Protein AF-A0A1V0AAA5-F1 (afdb_monomer_lite)

Foldseek 3Di:
DAQDDDDDDPPDDDDDDDDDPPPVPPDPRPPVFAFDPDDPQRVLQVVLVVLQVQCVVPVCQQVVLQVLVVVPPDDDPVLVVLQVVLVVDPVLVVCLNVDHCVQDVGPVSHDPSSSVNSCSRWFPDWAAHHNPDDPVPRIDTDTSDDDD

Organism: NCBI:txid1909395

pLDDT: mean 78.59, std 23.09, range [26.72, 97.69]

Radius of gyration: 16.74 Å; chains: 1; bounding box: 48×34×36 Å

Sequence (148 aa):
MWAISCFISTEQADEGPEDDLAECEGCPSCTGEEHADIAADVLHEYVLARVLDRIEAEPDLMQRSILAMREEGELDPDIVAELGPLESDPSIVSQVNKLSRATVTTMDDIEPKAFRLVILYLIHRIYVGGPSLPPDQQIRILWRIPEL

Secondary structure (DSSP, 8-state):
-------------S---S------TT-TT----PPP---HHHHHHHHHHHHHHHHHH-TTHHHHHHHHHHH-TT--HHHHHHHHHHHT-HHHHHHHHT-STTT-SSGGGS-HHHHHHHHHHHEEEEEE--TTS-HHHHEEEEESS---

Structure (mmCIF, N/CA/C/O backbone):
data_AF-A0A1V0AAA5-F1
#
_entry.id   AF-A0A1V0AAA5-F1
#
loop_
_atom_site.group_PDB
_atom_site.id
_atom_site.type_symbol
_atom_site.label_atom_id
_atom_site.label_alt_id
_atom_site.label_comp_id
_atom_site.label_asym_id
_atom_site.label_entity_id
_atom_site.label_seq_id
_atom_site.pdbx_PDB_ins_code
_atom_site.Cartn_x
_atom_site.Cartn_y
_atom_site.Cartn_z
_atom_site.occupancy
_atom_site.B_iso_or_equiv
_atom_site.auth_seq_id
_atom_site.auth_comp_id
_atom_site.auth_asym_id
_atom_site.auth_atom_id
_atom_site.pdbx_PDB_model_num
ATOM 1 N N . MET A 1 1 ? 14.515 -20.279 -8.980 1.00 26.72 1 MET A N 1
ATOM 2 C CA . MET A 1 1 ? 15.008 -20.212 -7.590 1.00 26.72 1 MET A CA 1
ATOM 3 C C . MET A 1 1 ? 15.001 -18.731 -7.281 1.00 26.72 1 MET A C 1
ATOM 5 O O . MET A 1 1 ? 15.685 -18.018 -7.984 1.00 26.72 1 MET A O 1
ATOM 9 N N . TRP A 1 2 ? 14.073 -18.257 -6.449 1.00 34.84 2 TRP A N 1
ATOM 10 C CA . TRP A 1 2 ? 13.763 -16.825 -6.357 1.00 34.84 2 TRP A CA 1
ATOM 11 C C . TRP A 1 2 ? 14.571 -16.196 -5.222 1.00 34.84 2 TRP A C 1
ATOM 13 O O . TRP A 1 2 ? 14.424 -16.623 -4.076 1.00 34.84 2 TRP A O 1
ATOM 23 N N . ALA A 1 3 ? 15.424 -15.227 -5.555 1.00 33.22 3 ALA A N 1
ATOM 24 C CA . ALA A 1 3 ? 16.170 -14.434 -4.590 1.00 33.22 3 ALA A CA 1
ATOM 25 C C . ALA A 1 3 ? 15.226 -13.510 -3.802 1.00 33.22 3 ALA A C 1
ATOM 27 O O . ALA A 1 3 ? 14.256 -12.954 -4.324 1.00 33.22 3 ALA A O 1
ATOM 28 N N . ILE A 1 4 ? 15.498 -13.408 -2.506 1.00 36.84 4 ILE A N 1
ATOM 29 C CA . ILE A 1 4 ? 14.757 -12.606 -1.542 1.00 36.84 4 ILE A CA 1
ATOM 30 C C . ILE A 1 4 ? 15.286 -11.174 -1.638 1.00 36.84 4 ILE A C 1
ATOM 32 O O . ILE A 1 4 ? 16.397 -10.911 -1.195 1.00 36.84 4 ILE A O 1
ATOM 36 N N . SER A 1 5 ? 14.498 -10.267 -2.214 1.00 36.81 5 SER A N 1
ATOM 37 C CA . SER A 1 5 ? 14.747 -8.827 -2.119 1.00 36.81 5 SER A CA 1
ATOM 38 C C . SER A 1 5 ? 13.817 -8.222 -1.069 1.00 36.81 5 SER A C 1
ATOM 40 O O . SER A 1 5 ? 12.636 -8.578 -0.970 1.00 36.81 5 SER A O 1
ATOM 42 N N . CYS A 1 6 ? 14.424 -7.412 -0.209 1.00 39.78 6 CYS A N 1
ATOM 43 C CA . CYS A 1 6 ? 13.861 -6.865 1.008 1.00 39.78 6 CYS A CA 1
ATOM 44 C C . CYS A 1 6 ? 12.905 -5.702 0.742 1.00 39.78 6 CYS A C 1
ATOM 46 O O . CYS A 1 6 ? 12.870 -5.099 -0.326 1.00 39.78 6 CYS A O 1
ATOM 48 N N . PHE A 1 7 ? 12.118 -5.449 1.781 1.00 39.94 7 PHE A N 1
ATOM 49 C CA . PHE A 1 7 ? 11.253 -4.305 2.009 1.00 39.94 7 PHE A CA 1
ATOM 50 C C . PHE A 1 7 ? 11.759 -3.021 1.342 1.00 39.94 7 PHE A C 1
ATOM 52 O O . PHE A 1 7 ? 12.927 -2.671 1.481 1.00 39.94 7 PHE A O 1
ATOM 59 N N . ILE A 1 8 ? 10.867 -2.323 0.635 1.00 38.28 8 ILE A N 1
ATOM 60 C CA . ILE A 1 8 ? 11.132 -1.030 -0.003 1.00 38.28 8 ILE A CA 1
ATOM 61 C C . ILE A 1 8 ? 11.682 -0.068 1.062 1.00 38.28 8 ILE A C 1
ATOM 63 O O . ILE A 1 8 ? 10.923 0.499 1.846 1.00 38.28 8 ILE A O 1
ATOM 67 N N . SER A 1 9 ? 13.000 0.111 1.109 1.00 31.31 9 SER A N 1
ATOM 68 C CA . SER A 1 9 ? 13.647 1.202 1.831 1.00 31.31 9 SER A CA 1
ATOM 69 C C . SER A 1 9 ? 13.989 2.266 0.800 1.00 31.31 9 SER A C 1
ATOM 71 O O . SER A 1 9 ? 14.974 2.163 0.074 1.00 31.31 9 SER A O 1
ATOM 73 N N . THR A 1 10 ? 13.114 3.258 0.662 1.00 35.31 10 THR A N 1
ATOM 74 C CA . THR A 1 10 ? 13.383 4.463 -0.124 1.00 35.31 10 THR A CA 1
ATOM 75 C C . THR A 1 10 ? 14.218 5.422 0.719 1.00 35.31 10 THR A C 1
ATOM 77 O O . THR A 1 10 ? 13.716 6.441 1.180 1.00 35.31 10 THR A O 1
ATOM 80 N N . GLU A 1 11 ? 15.484 5.089 0.936 1.00 31.73 11 GLU A N 1
ATOM 81 C CA . GLU A 1 11 ? 16.525 6.060 1.272 1.00 31.73 11 GLU A CA 1
ATOM 82 C C . GLU A 1 11 ? 17.773 5.686 0.476 1.00 31.73 11 GLU A C 1
ATOM 84 O O . GLU A 1 11 ? 18.586 4.895 0.939 1.00 31.73 11 GLU A O 1
ATOM 89 N N . GLN A 1 12 ? 17.864 6.201 -0.754 1.00 34.62 12 GLN A N 1
ATOM 90 C CA . GLN A 1 12 ? 19.084 6.715 -1.396 1.00 34.62 12 GLN A CA 1
ATOM 91 C C . GLN A 1 12 ? 18.860 6.841 -2.904 1.00 34.62 12 GLN A C 1
ATOM 93 O O . GLN A 1 12 ? 19.098 5.915 -3.671 1.00 34.62 12 GLN A O 1
ATOM 98 N N . ALA A 1 13 ? 18.412 8.018 -3.323 1.00 34.00 13 ALA A N 1
ATOM 99 C CA . ALA A 1 13 ? 18.672 8.524 -4.664 1.00 34.00 13 ALA A CA 1
ATOM 100 C C . ALA A 1 13 ? 18.541 10.051 -4.640 1.00 34.00 13 ALA A C 1
ATOM 102 O O . ALA A 1 13 ? 17.710 10.614 -5.341 1.00 34.00 13 ALA A O 1
ATOM 103 N N . ASP A 1 14 ? 19.321 10.715 -3.784 1.00 33.78 14 ASP A N 1
ATOM 104 C CA . ASP A 1 14 ? 19.644 12.121 -4.019 1.00 33.78 14 ASP A CA 1
ATOM 105 C C . ASP A 1 14 ? 21.066 12.425 -3.520 1.00 33.78 14 ASP A C 1
ATOM 107 O O . ASP A 1 14 ? 21.378 12.267 -2.342 1.00 33.78 14 ASP A O 1
ATOM 111 N N . GLU A 1 15 ? 21.908 12.791 -4.489 1.00 36.75 15 GLU A N 1
ATOM 112 C CA . GLU A 1 15 ? 23.211 13.470 -4.412 1.00 36.75 15 GLU A CA 1
ATOM 113 C C . GLU A 1 15 ? 24.382 12.835 -3.619 1.00 36.75 15 GLU A C 1
ATOM 115 O O . GLU A 1 15 ? 24.546 13.009 -2.414 1.00 36.75 15 GLU A O 1
ATOM 120 N N . GLY A 1 16 ? 25.333 12.237 -4.353 1.00 28.31 16 GLY A N 1
ATOM 121 C CA . GLY A 1 16 ? 26.703 11.972 -3.886 1.00 28.31 16 GLY A CA 1
ATOM 122 C C . GLY A 1 16 ? 27.586 11.381 -4.994 1.00 28.31 16 GLY A C 1
ATOM 123 O O . GLY A 1 16 ? 27.077 10.587 -5.779 1.00 28.31 16 GLY A O 1
ATOM 124 N N . PRO A 1 17 ? 28.862 11.796 -5.136 1.00 34.00 17 PRO A N 1
ATOM 125 C CA . PRO A 1 17 ? 29.621 11.616 -6.367 1.00 34.00 17 PRO A CA 1
ATOM 126 C C . PRO A 1 17 ? 30.084 10.172 -6.580 1.00 34.00 17 PRO A C 1
ATOM 128 O O . PRO A 1 17 ? 30.428 9.454 -5.650 1.00 34.00 17 PRO A O 1
ATOM 131 N N . GLU A 1 18 ? 30.122 9.823 -7.857 1.00 45.34 18 GLU A N 1
ATOM 132 C CA . GLU A 1 18 ? 30.860 8.753 -8.522 1.00 45.34 18 GLU A CA 1
ATOM 133 C C . GLU A 1 18 ? 32.270 8.472 -7.953 1.00 45.34 18 GLU A C 1
ATOM 135 O O . GLU A 1 18 ? 33.259 8.944 -8.497 1.00 45.34 18 GLU A O 1
ATOM 140 N N . ASP A 1 19 ? 32.366 7.702 -6.866 1.00 37.81 19 ASP A N 1
ATOM 141 C CA . ASP A 1 19 ? 33.384 6.658 -6.644 1.00 37.81 19 ASP A CA 1
ATOM 142 C C . ASP A 1 19 ? 33.077 5.909 -5.337 1.00 37.81 19 ASP A C 1
ATOM 144 O O . ASP A 1 19 ? 33.021 6.518 -4.273 1.00 37.81 19 ASP A O 1
ATOM 148 N N . ASP A 1 20 ? 32.851 4.602 -5.463 1.00 32.41 20 ASP A N 1
ATOM 149 C CA . ASP A 1 20 ? 32.977 3.524 -4.470 1.00 32.41 20 ASP A CA 1
ATOM 150 C C . ASP A 1 20 ? 31.825 2.535 -4.650 1.00 32.41 20 ASP A C 1
ATOM 152 O O . ASP A 1 20 ? 30.743 2.630 -4.066 1.00 32.41 20 ASP A O 1
ATOM 156 N N . LEU A 1 21 ? 32.098 1.536 -5.491 1.00 39.62 21 LEU A N 1
ATOM 157 C CA . LEU A 1 21 ? 31.419 0.252 -5.453 1.00 39.62 21 LEU A CA 1
ATOM 158 C C . LEU A 1 21 ? 31.621 -0.314 -4.044 1.00 39.62 21 LEU A C 1
ATOM 160 O O . LEU A 1 21 ? 32.615 -0.983 -3.771 1.00 39.62 21 LEU A O 1
ATOM 164 N N . ALA A 1 22 ? 30.686 -0.028 -3.140 1.00 36.06 22 ALA A N 1
ATOM 165 C CA . ALA A 1 22 ? 30.556 -0.760 -1.895 1.00 36.06 22 ALA A CA 1
ATOM 166 C C . ALA A 1 22 ? 30.126 -2.186 -2.257 1.00 36.06 22 ALA A C 1
ATOM 168 O O . ALA A 1 22 ? 28.942 -2.529 -2.289 1.00 36.06 22 ALA A O 1
ATOM 169 N N . GLU A 1 23 ? 31.116 -3.006 -2.606 1.00 38.31 23 GLU A N 1
ATOM 170 C CA . GLU A 1 23 ? 30.992 -4.449 -2.678 1.00 38.31 23 GLU A CA 1
ATOM 171 C C . GLU A 1 23 ? 30.366 -4.896 -1.356 1.00 38.31 23 GLU A C 1
ATOM 173 O O . GLU A 1 23 ? 30.910 -4.677 -0.273 1.00 38.31 23 GLU A O 1
ATOM 178 N N . CYS A 1 24 ? 29.157 -5.445 -1.442 1.00 39.38 24 CYS A N 1
ATOM 179 C CA . CYS A 1 24 ? 28.407 -5.937 -0.298 1.00 39.38 24 CYS A CA 1
ATOM 180 C C . CYS A 1 24 ? 29.092 -7.221 0.202 1.00 39.38 24 CYS A C 1
ATOM 182 O O . CYS A 1 24 ? 28.683 -8.345 -0.104 1.00 39.38 24 CYS A O 1
ATOM 184 N N . GLU A 1 25 ? 30.213 -7.049 0.898 1.00 30.59 25 GLU A N 1
ATOM 185 C CA . GLU A 1 25 ? 31.084 -8.115 1.367 1.00 30.59 25 GLU A CA 1
ATOM 186 C C . GLU A 1 25 ? 30.391 -8.834 2.534 1.00 30.59 25 GLU A C 1
ATOM 188 O O . GLU A 1 25 ? 30.465 -8.427 3.691 1.00 30.59 25 GLU A O 1
ATOM 193 N N . GLY A 1 26 ? 29.635 -9.890 2.214 1.00 31.69 26 GLY A N 1
ATOM 194 C CA . GLY A 1 26 ? 29.001 -10.745 3.221 1.00 31.69 26 GLY A CA 1
ATOM 195 C C . GLY A 1 26 ? 27.593 -11.250 2.915 1.00 31.69 26 GLY A C 1
ATOM 196 O O . GLY A 1 26 ? 27.040 -11.958 3.753 1.00 31.69 26 GLY A O 1
ATOM 197 N N . CYS A 1 27 ? 27.011 -10.954 1.749 1.00 36.53 27 CYS A N 1
ATOM 198 C CA . CYS A 1 27 ? 25.724 -11.531 1.348 1.00 36.53 27 CYS A CA 1
ATOM 199 C C . CYS A 1 27 ? 25.916 -12.810 0.504 1.00 36.53 27 CYS A C 1
ATOM 201 O O . CYS A 1 27 ? 26.149 -12.719 -0.701 1.00 36.53 27 CYS A O 1
ATOM 203 N N . PRO A 1 28 ? 25.753 -14.027 1.068 1.00 36.38 28 PRO A N 1
ATOM 204 C CA . PRO A 1 28 ? 25.859 -15.285 0.316 1.00 36.38 28 PRO A CA 1
ATOM 205 C C . PRO A 1 28 ? 24.709 -15.516 -0.687 1.00 36.38 28 PRO A C 1
ATOM 207 O O . PRO A 1 28 ? 24.674 -16.557 -1.337 1.00 36.38 28 PRO A O 1
ATOM 210 N N . SER A 1 29 ? 23.768 -14.570 -0.808 1.00 40.19 29 SER A N 1
ATOM 211 C CA . SER A 1 29 ? 22.608 -14.632 -1.709 1.00 40.19 29 SER A CA 1
ATOM 212 C C . SER A 1 29 ? 22.696 -13.686 -2.913 1.00 40.19 29 SER A C 1
ATOM 214 O O . SER A 1 29 ? 21.773 -13.685 -3.726 1.00 40.19 29 SER A O 1
ATOM 216 N N . CYS A 1 30 ? 23.770 -12.907 -3.069 1.00 42.50 30 CYS A N 1
ATOM 217 C CA . CYS A 1 30 ? 23.988 -12.113 -4.280 1.00 42.50 30 CYS A CA 1
ATOM 218 C C . CYS A 1 30 ? 24.564 -13.012 -5.385 1.00 42.50 30 CYS A C 1
ATOM 220 O O . CYS A 1 30 ? 25.708 -12.865 -5.812 1.00 42.50 30 CYS A O 1
ATOM 222 N N . THR A 1 31 ? 23.790 -14.003 -5.829 1.00 43.00 31 THR A N 1
ATOM 223 C CA . THR A 1 31 ? 23.991 -14.565 -7.167 1.00 43.00 31 THR A CA 1
ATOM 224 C C . THR A 1 31 ? 23.816 -13.412 -8.148 1.00 43.00 31 THR A C 1
ATOM 226 O O . THR A 1 31 ? 22.869 -12.655 -7.986 1.00 43.00 31 THR A O 1
ATOM 229 N N . GLY A 1 32 ? 24.737 -13.230 -9.099 1.00 43.97 32 GLY A N 1
ATOM 230 C CA . GLY A 1 32 ? 24.755 -12.121 -10.068 1.00 43.97 32 GLY A CA 1
ATOM 231 C C . GLY A 1 32 ? 23.581 -12.110 -11.056 1.00 43.97 32 GLY A C 1
ATOM 232 O O . GLY A 1 32 ? 23.785 -12.090 -12.266 1.00 43.97 32 GLY A O 1
ATOM 233 N N . GLU A 1 33 ? 22.357 -12.183 -10.545 1.00 55.34 33 GLU A N 1
ATOM 234 C CA . GLU A 1 33 ? 21.116 -11.936 -11.252 1.00 55.34 33 GLU A CA 1
ATOM 235 C C . GLU A 1 33 ? 20.915 -10.421 -11.289 1.00 55.34 33 GLU A C 1
ATOM 237 O O . GLU A 1 33 ? 20.656 -9.777 -10.277 1.00 55.34 33 GLU A O 1
ATOM 24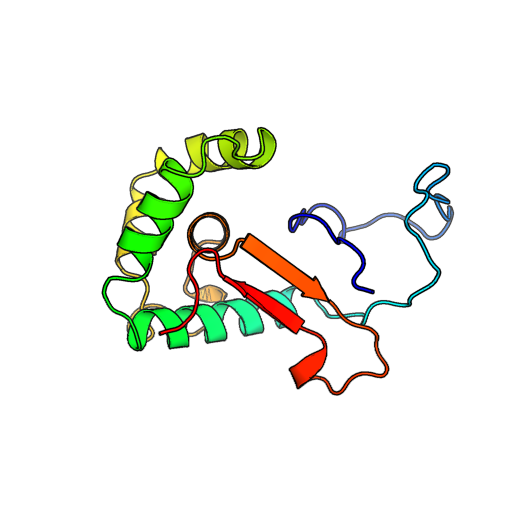2 N N . GLU A 1 34 ? 21.098 -9.848 -12.473 1.00 69.69 34 GLU A N 1
ATOM 243 C CA . GLU A 1 34 ? 20.784 -8.451 -12.747 1.00 69.69 34 GLU A CA 1
ATOM 244 C C . GLU A 1 34 ? 19.274 -8.251 -12.566 1.00 69.69 34 GLU A C 1
ATOM 246 O O . GLU A 1 34 ? 18.480 -8.939 -13.213 1.00 69.69 34 GLU A O 1
ATOM 251 N N . HIS A 1 35 ? 18.870 -7.352 -11.667 1.00 76.19 35 HIS A N 1
ATOM 252 C CA . HIS A 1 35 ? 17.480 -6.914 -11.540 1.00 76.19 35 HIS A CA 1
ATOM 253 C C . HIS A 1 35 ? 17.165 -5.878 -12.620 1.00 76.19 35 HIS A C 1
ATOM 255 O O . HIS A 1 35 ? 18.045 -5.143 -13.061 1.00 76.19 35 HIS A O 1
ATOM 261 N N . ALA A 1 36 ? 15.907 -5.815 -13.053 1.00 78.56 36 ALA A N 1
ATOM 262 C CA . ALA A 1 36 ? 15.459 -4.730 -13.908 1.00 78.56 36 ALA A CA 1
ATOM 263 C C . ALA A 1 36 ? 15.656 -3.386 -13.191 1.00 78.56 36 ALA A C 1
ATOM 265 O O . ALA A 1 36 ? 15.236 -3.226 -12.044 1.00 78.56 36 ALA A O 1
ATOM 266 N N . ASP A 1 37 ? 16.277 -2.432 -13.883 1.00 85.00 37 ASP A N 1
ATOM 267 C CA . ASP A 1 37 ? 16.388 -1.052 -13.422 1.00 85.00 37 ASP A CA 1
ATOM 268 C C . ASP A 1 37 ? 15.060 -0.329 -13.690 1.00 85.00 37 ASP A C 1
ATOM 270 O O . ASP A 1 37 ? 14.740 0.031 -14.827 1.00 85.00 37 ASP A O 1
ATOM 274 N N . ILE A 1 38 ? 14.230 -0.222 -12.650 1.00 83.69 38 ILE A N 1
ATOM 275 C CA . ILE A 1 38 ? 12.893 0.374 -12.712 1.00 83.69 38 ILE A CA 1
ATOM 276 C C . ILE A 1 38 ? 12.896 1.632 -11.856 1.00 83.69 38 ILE A C 1
ATOM 278 O O . ILE A 1 38 ? 13.136 1.572 -10.650 1.00 83.69 38 ILE A O 1
ATOM 282 N N . ALA A 1 39 ? 12.564 2.763 -12.476 1.00 87.31 39 ALA A N 1
ATOM 283 C CA . ALA A 1 39 ? 12.436 4.028 -11.772 1.00 87.31 39 ALA A CA 1
ATOM 284 C C . ALA A 1 39 ? 11.381 3.936 -10.650 1.00 87.31 39 ALA A C 1
ATOM 286 O O . ALA A 1 39 ? 10.326 3.311 -10.807 1.00 87.31 39 ALA A O 1
ATOM 287 N N . ALA A 1 40 ? 11.675 4.543 -9.498 1.00 85.31 40 ALA A N 1
ATOM 288 C CA . ALA A 1 40 ? 10.854 4.400 -8.296 1.00 85.31 40 ALA A CA 1
ATOM 289 C C . ALA A 1 40 ? 9.422 4.930 -8.483 1.00 85.31 40 ALA A C 1
ATOM 291 O O . ALA A 1 40 ? 8.472 4.321 -7.997 1.00 85.31 40 ALA A O 1
ATOM 292 N N . ASP A 1 41 ? 9.256 6.028 -9.219 1.00 85.12 41 ASP A N 1
ATOM 293 C CA . ASP A 1 41 ? 7.957 6.594 -9.590 1.00 85.12 41 ASP A CA 1
ATOM 294 C C . ASP A 1 41 ? 7.140 5.614 -10.442 1.00 85.12 41 ASP A C 1
ATOM 296 O O . ASP A 1 41 ? 5.970 5.369 -10.151 1.00 85.12 41 ASP A O 1
ATOM 300 N N . VAL A 1 42 ? 7.778 4.964 -11.419 1.00 89.06 42 VAL A N 1
ATOM 301 C CA . VAL A 1 42 ? 7.140 3.944 -12.263 1.00 89.06 42 VAL A CA 1
ATOM 302 C C . VAL A 1 42 ? 6.700 2.737 -11.432 1.00 89.06 42 VAL A C 1
ATOM 304 O O . VAL A 1 42 ? 5.591 2.230 -11.616 1.00 89.06 42 VAL A O 1
ATOM 307 N N . LEU A 1 43 ? 7.537 2.285 -10.492 1.00 90.00 43 LEU A N 1
ATOM 308 C CA . LEU A 1 43 ? 7.187 1.193 -9.584 1.00 90.00 43 LEU A CA 1
ATOM 309 C C . LEU A 1 43 ? 6.011 1.575 -8.675 1.00 90.00 43 LEU A C 1
ATOM 311 O O . LEU A 1 43 ? 5.080 0.784 -8.523 1.00 90.00 43 LEU A O 1
ATOM 315 N N . HIS A 1 44 ? 6.030 2.769 -8.083 1.00 91.00 44 HIS A N 1
ATOM 316 C CA . HIS A 1 44 ? 4.960 3.232 -7.201 1.00 91.00 44 HIS A CA 1
ATOM 317 C C . HIS A 1 44 ? 3.627 3.381 -7.940 1.00 91.00 44 HIS A C 1
ATOM 319 O O . HIS A 1 44 ? 2.621 2.864 -7.456 1.00 91.00 44 HIS A O 1
ATOM 325 N N . GLU A 1 45 ? 3.623 3.983 -9.131 1.00 91.94 45 GLU A N 1
ATOM 326 C CA . GLU A 1 45 ? 2.429 4.095 -9.981 1.00 91.94 45 GLU A CA 1
ATOM 327 C C . GLU A 1 45 ? 1.876 2.717 -10.367 1.00 91.94 45 GLU A C 1
ATOM 329 O O . GLU A 1 45 ? 0.673 2.459 -10.258 1.00 91.94 45 GLU A O 1
ATOM 334 N N . TYR A 1 46 ? 2.755 1.780 -10.742 1.00 92.81 46 TYR A N 1
ATOM 335 C CA . TYR A 1 46 ? 2.346 0.408 -11.033 1.00 92.81 46 TYR A CA 1
ATOM 336 C C . TYR A 1 46 ? 1.694 -0.265 -9.817 1.00 92.81 46 TYR A C 1
ATOM 338 O O . TYR A 1 46 ? 0.627 -0.875 -9.932 1.00 92.81 46 TYR A O 1
ATOM 346 N N . VAL A 1 47 ? 2.316 -0.154 -8.642 1.00 94.19 47 VAL A N 1
ATOM 347 C CA . VAL A 1 47 ? 1.806 -0.755 -7.404 1.00 94.19 47 VAL A CA 1
ATOM 348 C C . VAL A 1 47 ? 0.483 -0.118 -6.987 1.00 94.19 47 VAL A C 1
ATOM 350 O O . VAL A 1 47 ? -0.447 -0.849 -6.644 1.00 94.19 47 VAL A O 1
ATOM 353 N N . LEU A 1 48 ? 0.358 1.209 -7.069 1.00 95.19 48 LEU A N 1
ATOM 354 C CA . LEU A 1 48 ? -0.884 1.921 -6.780 1.00 95.19 48 LEU A CA 1
ATOM 355 C C . LEU A 1 48 ? -2.018 1.437 -7.686 1.00 95.19 48 LEU A C 1
ATOM 357 O O . LEU A 1 48 ? -3.085 1.075 -7.186 1.00 95.19 48 LEU A O 1
ATOM 361 N N . ALA A 1 49 ? -1.779 1.346 -8.996 1.00 95.00 49 ALA A N 1
ATOM 362 C CA . ALA A 1 49 ? -2.775 0.856 -9.942 1.00 95.00 49 ALA A CA 1
ATOM 363 C C . ALA A 1 49 ? -3.260 -0.560 -9.584 1.00 95.00 49 ALA A C 1
ATOM 365 O O . ALA A 1 49 ? -4.468 -0.804 -9.554 1.00 95.00 49 ALA A O 1
ATOM 366 N N . ARG A 1 50 ? -2.336 -1.471 -9.239 1.00 95.00 50 ARG A N 1
ATOM 367 C CA . ARG A 1 50 ? -2.666 -2.847 -8.825 1.00 95.00 50 ARG A CA 1
ATOM 368 C C . ARG A 1 50 ? -3.432 -2.908 -7.511 1.00 95.00 50 ARG A C 1
ATOM 370 O O . ARG A 1 50 ? -4.352 -3.709 -7.385 1.00 95.00 50 ARG A O 1
ATOM 377 N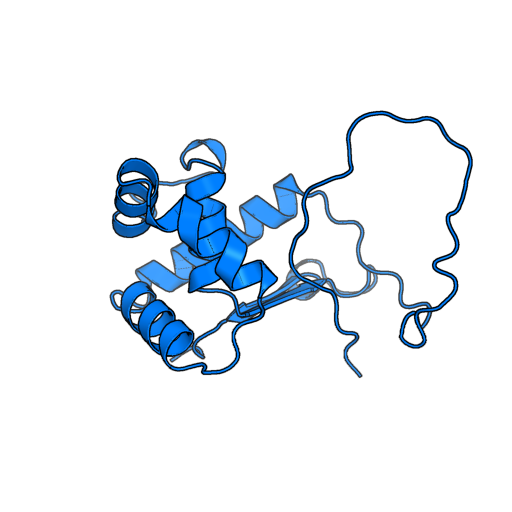 N . VAL A 1 51 ? -3.063 -2.082 -6.538 1.00 95.19 51 VAL A N 1
ATOM 378 C CA . VAL A 1 51 ? -3.778 -1.980 -5.262 1.00 95.19 51 VAL A CA 1
ATOM 379 C C . VAL A 1 51 ? -5.212 -1.506 -5.481 1.00 95.19 51 VAL A C 1
ATOM 381 O O . VAL A 1 51 ? -6.135 -2.105 -4.932 1.00 95.19 51 VAL A O 1
ATOM 384 N N . LEU A 1 52 ? -5.408 -0.466 -6.295 1.00 95.19 52 LEU A N 1
ATOM 385 C CA . LEU A 1 52 ? -6.736 0.073 -6.588 1.00 95.19 52 LEU A CA 1
ATOM 386 C C . LEU A 1 52 ? -7.614 -0.959 -7.303 1.00 95.19 52 L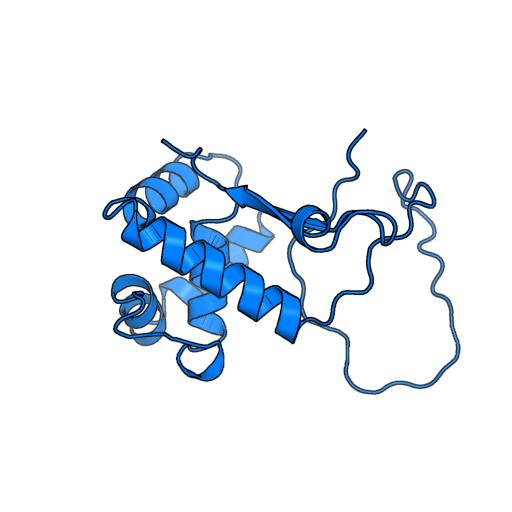EU A C 1
ATOM 388 O O . LEU A 1 52 ? -8.739 -1.185 -6.863 1.00 95.19 52 LEU A O 1
ATOM 392 N N . ASP A 1 53 ? -7.083 -1.648 -8.322 1.00 94.56 53 ASP A N 1
ATOM 393 C CA . ASP A 1 53 ? -7.783 -2.762 -8.988 1.00 94.56 53 ASP A CA 1
ATOM 394 C C . ASP A 1 53 ? -8.252 -3.819 -7.981 1.00 94.56 53 ASP A C 1
ATOM 396 O O . ASP A 1 53 ? -9.379 -4.314 -8.036 1.00 94.56 53 ASP A O 1
ATOM 400 N N . ARG A 1 54 ? -7.374 -4.161 -7.036 1.00 94.31 54 ARG A N 1
ATOM 401 C CA . ARG A 1 54 ? -7.610 -5.220 -6.061 1.00 94.31 54 ARG A CA 1
ATOM 402 C C . ARG A 1 54 ? -8.658 -4.832 -5.016 1.00 94.31 54 ARG A C 1
ATOM 404 O O . ARG A 1 54 ? -9.526 -5.644 -4.703 1.00 94.31 54 ARG A O 1
ATOM 411 N N . ILE A 1 55 ? -8.592 -3.611 -4.486 1.00 93.69 55 ILE A N 1
ATOM 412 C CA . ILE A 1 55 ? -9.560 -3.097 -3.502 1.00 93.69 55 ILE A CA 1
ATOM 413 C C . ILE A 1 55 ? -10.955 -2.979 -4.125 1.00 93.69 55 ILE A C 1
ATOM 415 O O . ILE A 1 55 ? -11.944 -3.305 -3.473 1.00 93.69 55 ILE A O 1
ATOM 419 N N . GLU A 1 56 ? -11.052 -2.556 -5.386 1.00 93.00 56 GLU A N 1
ATOM 420 C CA . GLU A 1 56 ? -12.342 -2.462 -6.079 1.00 93.00 56 GLU A CA 1
ATOM 421 C C . GLU A 1 56 ? -12.963 -3.829 -6.367 1.00 93.00 56 GLU A C 1
ATOM 423 O O . G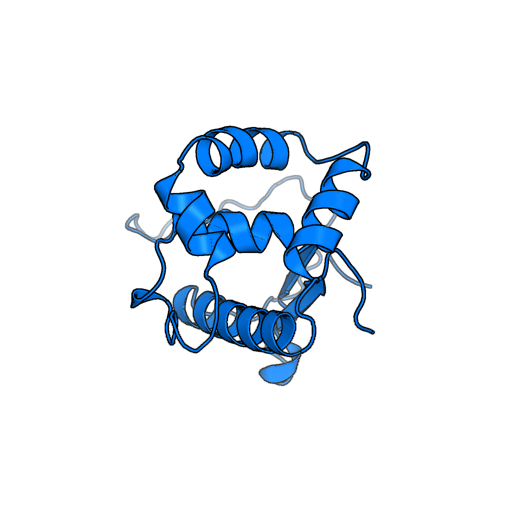LU A 1 56 ? -14.183 -3.983 -6.270 1.00 93.00 56 GLU A O 1
ATOM 428 N N . ALA A 1 57 ? -12.138 -4.828 -6.687 1.00 94.25 57 ALA A N 1
ATOM 429 C CA . ALA A 1 57 ? -12.599 -6.198 -6.877 1.00 94.25 57 ALA A CA 1
ATOM 430 C C . ALA A 1 57 ? -13.039 -6.861 -5.557 1.00 94.25 57 ALA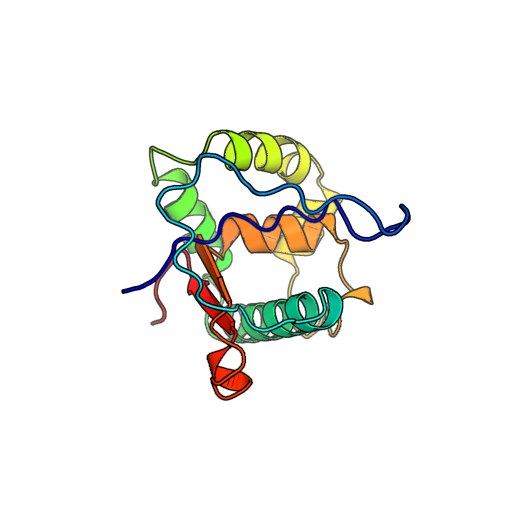 A C 1
ATOM 432 O O . ALA A 1 57 ? -13.933 -7.709 -5.564 1.00 94.25 57 ALA A O 1
ATOM 433 N N . GLU A 1 58 ? -12.430 -6.485 -4.427 1.00 94.38 58 GLU A N 1
ATOM 434 C CA . GLU A 1 58 ? -12.648 -7.118 -3.124 1.00 94.38 58 GLU A CA 1
ATOM 435 C C . GLU A 1 58 ? -12.865 -6.086 -1.999 1.00 94.38 58 GLU A C 1
ATOM 437 O O . GLU A 1 58 ? -11.910 -5.698 -1.322 1.00 94.38 58 GLU A O 1
ATOM 442 N N . PRO A 1 59 ? -14.121 -5.692 -1.707 1.00 86.19 59 PRO A N 1
ATOM 443 C CA . PRO A 1 59 ? -14.422 -4.577 -0.800 1.00 86.19 59 PRO A CA 1
ATOM 444 C C . PRO A 1 59 ? -13.932 -4.781 0.644 1.00 86.19 59 PRO A C 1
ATOM 446 O O . PRO A 1 59 ? -13.590 -3.815 1.321 1.00 86.19 59 PRO A O 1
ATOM 449 N N . ASP A 1 60 ? -13.826 -6.031 1.107 1.00 92.44 60 ASP A N 1
ATOM 450 C CA . ASP A 1 60 ? -13.364 -6.363 2.465 1.00 92.44 60 ASP A CA 1
ATOM 451 C C . ASP A 1 60 ? -11.863 -6.715 2.528 1.00 92.44 60 ASP A C 1
ATOM 453 O O . ASP A 1 60 ? -11.370 -7.210 3.547 1.00 92.44 60 ASP A O 1
ATOM 457 N N . LEU A 1 61 ? -11.119 -6.534 1.428 1.00 94.94 61 LEU A N 1
ATOM 458 C CA . LEU A 1 61 ? -9.692 -6.869 1.325 1.00 94.94 61 LEU A CA 1
ATOM 459 C C . LEU A 1 61 ? -8.858 -6.204 2.417 1.00 94.94 61 LEU A C 1
ATOM 461 O O . LEU A 1 61 ? -8.101 -6.890 3.097 1.00 94.94 61 LEU A O 1
ATOM 465 N N . MET A 1 62 ? -9.018 -4.892 2.604 1.00 94.94 62 MET A N 1
ATOM 466 C CA . MET A 1 62 ? -8.213 -4.125 3.557 1.00 94.94 62 MET A CA 1
ATOM 467 C C . MET A 1 62 ? -8.366 -4.673 4.978 1.00 94.94 62 MET A C 1
ATOM 469 O O . MET A 1 62 ? -7.382 -4.995 5.640 1.00 94.94 62 MET A O 1
ATOM 473 N N . GLN A 1 63 ? -9.612 -4.862 5.416 1.00 94.81 63 GLN A N 1
ATOM 474 C CA . GLN A 1 63 ? -9.915 -5.377 6.747 1.00 94.81 63 GLN A CA 1
ATOM 475 C C . GLN A 1 63 ? -9.366 -6.795 6.945 1.00 94.81 63 GLN A C 1
ATOM 477 O O . GLN A 1 63 ? -8.744 -7.073 7.972 1.00 94.81 63 GLN A O 1
ATOM 482 N N . ARG A 1 64 ? -9.564 -7.689 5.967 1.00 95.06 64 ARG A N 1
ATOM 483 C CA . ARG A 1 64 ? -9.037 -9.061 6.030 1.00 95.06 64 ARG A CA 1
ATOM 484 C C . ARG A 1 64 ? -7.514 -9.087 6.052 1.00 95.06 64 ARG A C 1
ATOM 486 O O . ARG A 1 64 ? -6.943 -9.884 6.787 1.00 95.06 64 ARG A O 1
ATOM 493 N N . SER A 1 65 ? -6.865 -8.217 5.284 1.00 95.12 65 SER A N 1
ATOM 494 C CA . SER A 1 65 ? -5.407 -8.147 5.219 1.00 95.12 65 SER A CA 1
ATOM 495 C C . SER A 1 65 ? -4.801 -7.628 6.519 1.00 95.12 65 SER A C 1
ATOM 497 O O . SER A 1 65 ? -3.835 -8.204 7.012 1.00 95.12 65 SER A O 1
ATOM 499 N N . ILE A 1 66 ? -5.410 -6.603 7.129 1.00 93.75 66 ILE A N 1
ATOM 500 C CA . ILE A 1 66 ? -5.019 -6.123 8.461 1.00 93.75 66 ILE A CA 1
ATOM 501 C C . ILE A 1 66 ? -5.173 -7.247 9.486 1.00 93.75 66 ILE A C 1
ATOM 503 O O . ILE A 1 66 ? -4.256 -7.486 10.263 1.00 93.75 66 ILE A O 1
ATOM 507 N N . LEU A 1 67 ? -6.297 -7.967 9.479 1.00 94.31 67 LEU A N 1
ATOM 508 C CA . LEU A 1 67 ? -6.514 -9.078 10.406 1.00 94.31 67 LEU A CA 1
ATOM 509 C C . LEU A 1 67 ? -5.472 -10.189 10.214 1.00 94.31 67 LEU A C 1
ATOM 511 O O . LEU A 1 67 ? -4.832 -10.578 11.186 1.00 94.31 67 LEU A O 1
ATOM 515 N N . ALA A 1 68 ? -5.222 -10.610 8.972 1.00 93.19 68 ALA A N 1
ATOM 516 C CA . ALA A 1 68 ? -4.190 -11.595 8.653 1.00 93.19 68 ALA A CA 1
ATOM 517 C C . ALA A 1 68 ? -2.795 -11.141 9.116 1.00 93.19 68 ALA A C 1
ATOM 519 O O . ALA A 1 68 ? -2.051 -11.928 9.690 1.00 93.19 68 ALA A O 1
ATOM 520 N N . MET A 1 69 ? -2.461 -9.859 8.936 1.00 91.62 69 MET A N 1
ATOM 521 C CA . MET A 1 69 ? -1.215 -9.272 9.434 1.00 91.62 69 MET A CA 1
ATOM 522 C C . MET A 1 69 ? -1.116 -9.329 10.963 1.00 91.62 69 MET A C 1
ATOM 524 O O . MET A 1 69 ? -0.041 -9.567 11.495 1.00 91.62 69 MET A O 1
ATOM 528 N N . ARG A 1 70 ? -2.213 -9.089 11.693 1.00 89.38 70 ARG A N 1
ATOM 529 C CA . ARG A 1 70 ? -2.220 -9.143 13.167 1.00 89.38 70 ARG A CA 1
ATOM 530 C C . ARG A 1 70 ? -2.163 -10.564 13.716 1.00 89.38 70 ARG A C 1
ATOM 532 O O . ARG A 1 70 ? -1.683 -10.752 14.829 1.00 89.38 70 ARG A O 1
ATOM 539 N N . GLU A 1 71 ? -2.671 -11.532 12.964 1.00 90.06 71 GLU A N 1
ATOM 540 C CA . GLU A 1 71 ? -2.606 -12.956 13.306 1.00 90.06 71 GLU A CA 1
ATOM 541 C C . GLU A 1 71 ? -1.251 -13.586 12.952 1.00 90.06 71 GLU A C 1
ATOM 543 O O . GLU A 1 71 ? -0.873 -14.600 13.542 1.00 90.06 71 GLU A O 1
ATOM 548 N N . GLU A 1 72 ? -0.498 -12.976 12.033 1.00 82.44 72 GLU A N 1
ATOM 549 C CA . GLU A 1 72 ? 0.893 -13.317 11.741 1.00 82.44 72 GLU A CA 1
ATOM 550 C C . GLU A 1 72 ? 1.760 -12.992 12.971 1.00 82.44 72 GLU A C 1
ATOM 552 O O . GLU A 1 72 ? 2.216 -11.873 13.178 1.00 82.44 72 GLU A O 1
ATOM 557 N N . GLY A 1 73 ? 1.936 -13.985 13.848 1.00 67.50 73 GLY A N 1
ATOM 558 C CA . GLY A 1 73 ? 2.570 -13.816 15.162 1.00 67.50 73 GLY A CA 1
ATOM 559 C C . GLY A 1 73 ? 4.048 -13.405 15.144 1.00 67.50 73 GLY A C 1
ATOM 560 O O . GLY A 1 73 ? 4.583 -13.064 16.195 1.00 67.50 73 GLY A O 1
ATOM 561 N N . GLU A 1 74 ? 4.695 -13.416 13.977 1.00 78.88 74 GLU A N 1
ATOM 562 C CA . GLU A 1 74 ? 6.090 -13.008 13.774 1.00 78.88 74 GLU A CA 1
ATOM 563 C C . GLU A 1 74 ? 6.191 -11.960 12.656 1.00 78.88 74 GLU A C 1
ATOM 565 O O . G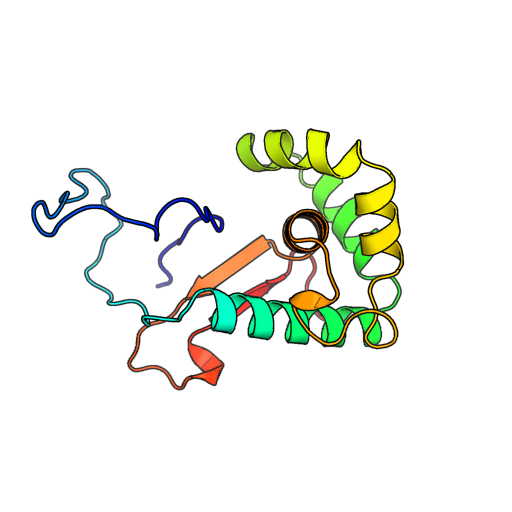LU A 1 74 ? 6.827 -12.179 11.626 1.00 78.88 74 GLU A O 1
ATOM 570 N N . LEU A 1 75 ? 5.546 -10.804 12.844 1.00 83.31 75 LEU A N 1
ATOM 571 C CA . LEU A 1 75 ? 5.856 -9.638 12.017 1.00 83.31 75 LEU A CA 1
ATOM 572 C C . LEU A 1 75 ? 7.295 -9.189 12.269 1.00 83.31 75 LEU A C 1
ATOM 574 O O . LEU A 1 75 ? 7.756 -9.142 13.411 1.00 83.31 75 LEU A O 1
ATOM 578 N N . ASP A 1 76 ? 7.972 -8.810 11.190 1.00 85.06 76 ASP A N 1
ATOM 579 C CA . ASP A 1 76 ? 9.306 -8.231 11.258 1.00 85.06 76 ASP A CA 1
ATOM 580 C C . ASP A 1 76 ? 9.303 -6.985 12.179 1.00 85.06 76 ASP A C 1
ATOM 582 O O . ASP A 1 76 ? 8.419 -6.127 12.042 1.00 85.06 76 ASP A O 1
ATOM 586 N N . PRO A 1 77 ? 10.245 -6.870 13.136 1.00 86.69 77 PRO A N 1
ATOM 587 C CA . PRO A 1 77 ? 10.329 -5.725 14.040 1.00 86.69 77 PRO A CA 1
ATOM 588 C C . PRO A 1 77 ? 10.361 -4.366 13.335 1.00 86.69 77 PRO A C 1
ATOM 590 O O . PRO A 1 77 ? 9.777 -3.413 13.858 1.00 86.69 77 PRO A O 1
ATOM 593 N N . ASP A 1 78 ? 10.976 -4.276 12.155 1.00 87.62 78 ASP A N 1
ATOM 594 C CA . ASP A 1 78 ? 11.057 -3.031 11.388 1.00 87.62 78 ASP A CA 1
ATOM 595 C C . ASP A 1 78 ? 9.676 -2.646 10.836 1.00 87.62 78 ASP A C 1
ATOM 597 O O . ASP A 1 78 ? 9.259 -1.490 10.925 1.00 87.62 78 ASP A O 1
ATOM 601 N N . ILE A 1 79 ? 8.891 -3.635 10.393 1.00 87.94 79 ILE A N 1
ATOM 602 C CA . ILE A 1 79 ? 7.492 -3.436 9.982 1.00 87.94 79 ILE A CA 1
ATOM 603 C C . ILE A 1 79 ? 6.658 -2.933 11.161 1.00 87.94 79 ILE A C 1
ATOM 605 O O . ILE A 1 79 ? 5.857 -2.008 11.015 1.00 87.94 79 ILE A O 1
ATOM 609 N N . VAL A 1 80 ? 6.833 -3.527 12.343 1.00 89.25 80 VAL A N 1
ATOM 610 C CA . VAL A 1 80 ? 6.106 -3.114 13.553 1.00 89.25 80 VAL A CA 1
ATOM 611 C C . VAL A 1 80 ? 6.476 -1.684 13.956 1.00 89.25 80 VAL A C 1
ATOM 613 O O . VAL A 1 80 ? 5.588 -0.901 14.310 1.00 89.25 80 VAL A O 1
ATOM 616 N N . ALA A 1 81 ? 7.761 -1.331 13.879 1.00 90.69 81 ALA A N 1
ATOM 617 C CA . ALA A 1 81 ? 8.251 0.009 14.184 1.00 90.69 81 ALA A CA 1
ATOM 618 C C . ALA A 1 81 ? 7.691 1.066 13.218 1.00 90.69 81 ALA A C 1
ATOM 620 O O . ALA A 1 81 ? 7.358 2.167 13.658 1.00 90.69 81 ALA A O 1
ATOM 621 N N . GLU A 1 82 ? 7.526 0.727 11.937 1.00 92.88 82 GLU A N 1
ATOM 622 C CA . GLU A 1 82 ? 6.907 1.611 10.945 1.00 92.88 82 GLU A CA 1
ATOM 623 C C . GLU A 1 82 ? 5.387 1.743 11.105 1.00 92.88 82 GLU A C 1
ATOM 625 O O . GLU A 1 82 ? 4.840 2.835 10.927 1.00 92.88 82 GLU A O 1
ATOM 630 N N . LEU A 1 83 ? 4.691 0.658 11.460 1.00 93.19 83 LEU A N 1
ATOM 631 C CA . LEU A 1 83 ? 3.233 0.667 11.613 1.00 93.19 83 LEU A CA 1
ATOM 632 C C . LEU A 1 83 ? 2.776 1.651 12.694 1.00 93.19 83 LEU A C 1
ATOM 634 O O . LEU A 1 83 ? 1.832 2.405 12.470 1.00 93.19 83 LEU A O 1
ATOM 638 N N . GLY A 1 84 ? 3.453 1.684 13.845 1.00 92.81 84 GLY A N 1
ATOM 639 C CA . GLY A 1 84 ? 3.032 2.489 14.998 1.00 92.81 84 GLY A CA 1
ATOM 640 C C . GLY A 1 84 ? 2.796 3.974 14.672 1.00 92.81 84 GLY A C 1
ATOM 641 O O . GLY A 1 84 ? 1.685 4.468 14.886 1.00 92.81 84 GLY A O 1
ATOM 642 N N . PRO A 1 85 ? 3.797 4.703 14.145 1.00 95.69 85 PRO A N 1
ATOM 643 C CA . PRO A 1 85 ? 3.646 6.103 13.754 1.00 95.69 85 PRO A CA 1
ATOM 644 C C . PRO A 1 85 ? 2.573 6.333 12.684 1.00 95.69 85 PRO A C 1
ATOM 646 O O . PRO A 1 85 ? 1.844 7.319 12.768 1.00 95.69 85 PRO A O 1
ATOM 649 N N . LEU A 1 86 ? 2.459 5.432 11.703 1.00 96.62 86 LEU A N 1
ATOM 650 C CA . LEU A 1 86 ? 1.501 5.558 10.601 1.00 96.62 86 LEU A CA 1
ATOM 651 C C . LEU A 1 86 ? 0.054 5.354 11.066 1.00 96.62 86 LEU A C 1
ATOM 653 O O . LEU A 1 86 ? -0.834 6.105 10.673 1.00 96.62 86 LEU A O 1
ATOM 657 N N . GLU A 1 87 ? -0.183 4.377 11.939 1.00 96.38 87 GLU A N 1
ATOM 658 C CA . GLU A 1 87 ? -1.509 4.081 12.496 1.00 96.38 87 GLU A CA 1
ATOM 659 C C . GLU A 1 87 ? -1.953 5.086 13.558 1.00 96.38 87 GLU A C 1
ATOM 661 O O . GLU A 1 87 ? -3.148 5.243 13.814 1.00 96.38 87 GLU A O 1
ATOM 666 N N . SER A 1 88 ? -0.996 5.775 14.178 1.00 96.75 88 SER A N 1
ATOM 667 C CA . SER A 1 88 ? -1.276 6.807 15.177 1.00 96.75 88 SER A CA 1
ATOM 668 C C . SER A 1 88 ? -1.746 8.125 14.559 1.00 96.75 88 SER A C 1
ATOM 670 O O . SER A 1 88 ? -2.267 8.968 15.289 1.00 96.75 88 SER A O 1
ATOM 672 N N . ASP A 1 89 ? -1.575 8.320 13.247 1.00 97.69 89 ASP A N 1
ATOM 673 C CA . ASP A 1 89 ? -2.008 9.520 12.533 1.00 97.69 89 ASP A CA 1
ATOM 674 C C . ASP A 1 89 ? -3.426 9.338 11.946 1.00 97.69 89 ASP A C 1
ATOM 676 O O . ASP A 1 89 ? -3.621 8.597 10.975 1.00 97.69 89 ASP A O 1
ATOM 680 N N . PRO A 1 90 ? -4.451 10.037 12.479 1.00 96.19 90 PRO A N 1
ATOM 681 C CA . PRO A 1 90 ? -5.823 9.888 12.003 1.00 96.19 90 PRO A CA 1
ATOM 682 C C . PRO A 1 90 ? -6.030 10.351 10.557 1.00 96.19 90 PRO A C 1
ATOM 684 O O . PRO A 1 90 ? -6.962 9.876 9.902 1.00 96.19 90 PRO A O 1
ATOM 687 N N . SER A 1 91 ? -5.208 11.281 10.058 1.00 96.25 91 SER A N 1
ATOM 688 C CA . SER A 1 91 ? -5.286 11.756 8.673 1.00 96.25 91 SER A CA 1
ATOM 689 C C . SER A 1 91 ? -4.877 10.643 7.713 1.00 96.25 91 SER A C 1
ATOM 691 O O . SER A 1 91 ? -5.624 10.322 6.785 1.00 96.25 91 SER A O 1
ATOM 693 N N . ILE A 1 92 ? -3.760 9.977 8.019 1.00 97.38 92 ILE A N 1
ATOM 694 C CA . ILE A 1 92 ? -3.237 8.837 7.259 1.00 97.38 92 ILE A CA 1
ATOM 695 C C . ILE A 1 92 ? -4.246 7.690 7.246 1.00 97.38 92 ILE A C 1
ATOM 697 O O . ILE A 1 92 ? -4.675 7.252 6.178 1.00 97.38 92 ILE A O 1
ATOM 701 N N . VAL A 1 93 ? -4.712 7.258 8.421 1.00 96.19 93 VAL A N 1
ATOM 702 C CA . VAL A 1 93 ? -5.688 6.161 8.541 1.00 96.19 93 VAL A CA 1
ATOM 703 C C . VAL A 1 93 ? -7.001 6.489 7.816 1.00 96.19 93 VAL A C 1
ATOM 705 O O . VAL A 1 93 ? -7.594 5.628 7.164 1.00 96.19 93 VAL A O 1
ATOM 708 N N . SER A 1 94 ? -7.467 7.740 7.884 1.00 95.06 94 SER A N 1
ATOM 709 C CA . SER A 1 94 ? -8.663 8.200 7.163 1.00 95.06 94 SER A CA 1
ATOM 710 C C . SER A 1 94 ? -8.487 8.129 5.644 1.00 95.06 94 SER A C 1
ATOM 712 O O . SER A 1 94 ? -9.425 7.725 4.955 1.00 95.06 94 SER A O 1
ATOM 714 N N . GLN A 1 95 ? -7.312 8.489 5.119 1.00 95.44 95 GLN A N 1
ATOM 715 C CA . GLN A 1 95 ? -7.030 8.412 3.684 1.00 95.44 95 GLN A CA 1
ATOM 716 C C . GLN A 1 95 ? -6.965 6.955 3.207 1.00 95.44 95 GLN A C 1
ATOM 718 O O . GLN A 1 95 ? -7.610 6.624 2.213 1.00 95.44 95 GLN A O 1
ATOM 723 N N . VAL A 1 96 ? -6.302 6.068 3.961 1.00 95.25 96 VAL A N 1
ATOM 724 C CA . VAL A 1 96 ? -6.255 4.622 3.668 1.00 95.25 96 VAL A CA 1
ATOM 725 C C . VAL A 1 96 ? -7.655 4.000 3.643 1.00 95.25 96 VAL A C 1
ATOM 727 O O . VAL A 1 96 ? -7.994 3.281 2.707 1.00 95.25 96 VAL A O 1
ATOM 730 N N . ASN A 1 97 ? -8.511 4.327 4.615 1.00 92.12 97 ASN A N 1
ATOM 731 C CA . ASN A 1 97 ? -9.886 3.808 4.674 1.00 92.12 97 ASN A CA 1
ATOM 732 C C . ASN A 1 97 ? -10.797 4.309 3.540 1.00 92.12 97 ASN A C 1
ATOM 734 O O . ASN A 1 97 ? -11.846 3.719 3.290 1.00 92.12 97 ASN A O 1
ATOM 738 N N . LYS A 1 98 ? -10.436 5.414 2.883 1.00 91.62 98 LYS A N 1
ATOM 739 C CA . LYS A 1 98 ? -11.189 6.009 1.767 1.00 91.62 98 LYS A CA 1
ATOM 740 C C . LYS A 1 98 ? -10.535 5.741 0.414 1.00 91.62 98 LYS A C 1
ATOM 742 O O . LYS A 1 98 ? -10.930 6.363 -0.574 1.00 91.62 98 LYS A O 1
ATOM 747 N N . LEU A 1 99 ? -9.529 4.871 0.368 1.00 92.94 99 LEU A N 1
ATOM 748 C CA . LEU A 1 99 ? -8.787 4.571 -0.846 1.00 92.94 99 LEU A CA 1
ATOM 749 C C . LEU A 1 99 ? -9.702 3.907 -1.883 1.00 92.94 99 LEU A C 1
ATOM 751 O O . LEU A 1 99 ? -10.296 2.863 -1.629 1.00 92.94 99 LEU A O 1
ATOM 755 N N . SER A 1 100 ? -9.831 4.537 -3.048 1.00 93.00 100 SER A N 1
ATOM 756 C CA . SER A 1 100 ? -10.622 4.060 -4.187 1.00 93.00 100 SER A CA 1
ATOM 757 C C . SER A 1 100 ? -10.211 4.828 -5.444 1.00 93.00 100 SER A C 1
ATOM 759 O O . SER A 1 100 ? -9.661 5.925 -5.319 1.00 93.00 100 SER A O 1
ATOM 761 N N . ARG A 1 101 ? -10.554 4.354 -6.651 1.00 92.31 101 ARG A N 1
ATOM 762 C CA . ARG A 1 101 ? -10.308 5.157 -7.866 1.00 92.31 101 ARG A CA 1
ATOM 763 C C . ARG A 1 101 ? -11.135 6.440 -7.928 1.00 92.31 101 ARG A C 1
ATOM 765 O O . ARG A 1 101 ? -10.827 7.328 -8.711 1.00 92.31 101 ARG A O 1
ATOM 772 N N . ALA A 1 102 ? -12.186 6.559 -7.114 1.00 89.88 102 ALA A N 1
ATOM 773 C CA . ALA A 1 102 ? -12.956 7.795 -7.012 1.00 89.88 102 ALA A CA 1
ATOM 774 C C . ALA A 1 102 ? -12.212 8.896 -6.235 1.00 89.88 102 ALA A C 1
ATOM 776 O O . ALA A 1 102 ? -12.559 10.069 -6.360 1.00 89.88 102 ALA A O 1
ATOM 777 N N . THR A 1 103 ? -11.229 8.522 -5.412 1.00 88.88 103 THR A N 1
ATOM 778 C CA . THR A 1 103 ? -10.492 9.429 -4.521 1.00 88.88 103 THR A CA 1
ATOM 779 C C . THR A 1 103 ? -9.016 9.556 -4.875 1.00 88.88 103 THR A C 1
ATOM 781 O O . THR A 1 103 ? -8.430 10.583 -4.554 1.00 88.88 103 THR A O 1
ATOM 784 N N . VAL A 1 104 ? -8.427 8.551 -5.527 1.00 92.12 104 VAL A N 1
ATOM 785 C CA . VAL A 1 104 ? -7.005 8.494 -5.886 1.00 92.12 104 VAL A CA 1
ATOM 786 C C . VAL A 1 104 ? -6.871 7.958 -7.310 1.00 92.12 104 VAL A C 1
ATOM 788 O O . VAL A 1 104 ? -7.315 6.844 -7.593 1.00 92.12 104 VAL A O 1
ATOM 791 N N . THR A 1 105 ? -6.261 8.740 -8.202 1.00 88.38 105 THR A N 1
ATOM 792 C CA . THR A 1 105 ? -5.988 8.338 -9.593 1.00 88.38 105 THR A CA 1
ATOM 793 C C . THR A 1 105 ? -4.498 8.124 -9.831 1.00 88.38 105 THR A C 1
ATOM 795 O O . THR A 1 105 ? -4.141 7.168 -10.519 1.00 88.38 105 THR A O 1
ATOM 798 N N . THR A 1 106 ? -3.649 8.983 -9.261 1.00 89.94 106 THR A N 1
ATOM 799 C CA . THR A 1 106 ? -2.181 8.921 -9.373 1.00 89.94 106 THR A CA 1
ATOM 800 C C . THR A 1 106 ? -1.517 9.024 -8.000 1.00 89.94 106 THR A C 1
ATOM 802 O O . THR A 1 106 ? -2.184 9.262 -6.985 1.00 89.94 106 THR A O 1
ATOM 805 N N . MET A 1 107 ? -0.192 8.866 -7.955 1.00 90.44 107 MET A N 1
ATOM 806 C CA . MET A 1 107 ? 0.589 9.028 -6.725 1.00 90.44 107 MET A CA 1
ATOM 807 C C . MET A 1 107 ? 0.490 10.433 -6.109 1.00 90.44 107 MET A C 1
ATOM 809 O O . MET A 1 107 ? 0.693 10.568 -4.906 1.00 90.44 107 MET A O 1
ATOM 813 N N . ASP A 1 108 ? 0.126 11.458 -6.885 1.00 92.00 108 ASP A N 1
ATOM 814 C CA . ASP A 1 108 ? -0.047 12.834 -6.392 1.00 92.00 108 ASP A CA 1
ATOM 815 C C . ASP A 1 108 ? -1.321 13.018 -5.541 1.00 92.00 108 ASP A C 1
ATOM 817 O O . ASP A 1 108 ? -1.413 13.958 -4.749 1.00 92.00 108 ASP A O 1
ATOM 821 N N . ASP A 1 109 ? -2.306 12.124 -5.681 1.00 92.50 109 ASP A N 1
ATOM 822 C CA . ASP A 1 109 ? -3.590 12.199 -4.968 1.00 92.50 109 ASP A CA 1
ATOM 823 C C . ASP A 1 109 ? -3.541 11.558 -3.565 1.00 92.50 109 ASP A C 1
ATOM 825 O O . ASP A 1 109 ? -4.498 11.650 -2.785 1.00 92.50 109 ASP A O 1
ATOM 829 N N . ILE A 1 110 ? -2.440 10.880 -3.230 1.00 94.31 110 ILE A N 1
ATOM 830 C CA . ILE A 1 110 ? -2.269 10.133 -1.982 1.00 94.31 110 ILE A CA 1
ATOM 831 C C . ILE A 1 110 ? -1.033 10.610 -1.222 1.00 94.31 110 ILE A C 1
ATOM 833 O O . ILE A 1 110 ? 0.032 10.830 -1.789 1.00 94.31 110 ILE A O 1
ATOM 837 N N . GLU A 1 111 ? -1.149 10.755 0.100 1.00 94.81 111 GLU A N 1
ATOM 838 C CA . GLU A 1 111 ? 0.015 11.096 0.909 1.00 94.81 111 GLU A CA 1
ATOM 839 C C . GLU A 1 111 ? 1.005 9.914 0.913 1.00 94.81 111 GLU A C 1
ATOM 841 O O . GLU A 1 111 ? 0.585 8.774 1.141 1.00 94.81 111 GLU A O 1
ATOM 846 N N . PRO A 1 112 ? 2.324 10.140 0.746 1.00 93.81 112 PRO A N 1
ATOM 847 C CA . PRO A 1 112 ? 3.311 9.056 0.717 1.00 93.81 112 PRO A CA 1
ATOM 848 C C . PRO A 1 112 ? 3.237 8.117 1.929 1.00 93.81 112 PRO A C 1
ATOM 850 O O . PRO A 1 112 ? 3.400 6.906 1.799 1.00 93.81 112 PRO A O 1
ATOM 853 N N . LYS A 1 113 ? 2.918 8.655 3.112 1.00 95.88 113 LYS A N 1
ATOM 854 C CA . LYS A 1 113 ? 2.709 7.876 4.343 1.00 95.88 113 LYS A CA 1
ATOM 855 C C . LYS A 1 113 ? 1.458 6.996 4.294 1.00 95.88 113 LYS A C 1
ATOM 857 O O . LYS A 1 113 ? 1.486 5.877 4.801 1.00 95.88 113 LYS A O 1
ATOM 862 N N . ALA A 1 114 ? 0.377 7.466 3.674 1.00 96.44 114 ALA A N 1
ATOM 863 C CA . ALA A 1 114 ? -0.825 6.663 3.472 1.00 96.44 114 ALA A CA 1
ATOM 864 C C . ALA A 1 114 ? -0.570 5.544 2.464 1.00 96.44 114 ALA A C 1
ATOM 866 O O . ALA A 1 114 ? -0.936 4.399 2.724 1.00 96.44 114 ALA A O 1
ATOM 867 N N . PHE A 1 115 ? 0.139 5.838 1.373 1.00 95.75 115 PHE A N 1
ATOM 868 C CA . PHE A 1 115 ? 0.563 4.808 0.427 1.00 95.75 115 PHE A CA 1
ATOM 869 C C . PHE A 1 115 ? 1.477 3.767 1.086 1.00 95.75 115 PHE A C 1
ATOM 871 O O . PHE A 1 115 ? 1.271 2.564 0.919 1.00 95.75 115 PHE A O 1
ATOM 878 N N . ARG A 1 116 ? 2.427 4.208 1.922 1.00 95.44 116 ARG A N 1
ATOM 879 C CA . ARG A 1 116 ? 3.267 3.311 2.722 1.00 95.44 116 ARG A CA 1
ATOM 880 C C . ARG A 1 116 ? 2.421 2.398 3.603 1.00 95.44 116 ARG A C 1
ATOM 882 O O . ARG A 1 116 ? 2.598 1.187 3.543 1.00 95.44 116 ARG A O 1
ATOM 889 N N . LEU A 1 117 ? 1.469 2.946 4.359 1.00 97.06 117 LEU A N 1
ATOM 890 C CA . LEU A 1 117 ? 0.594 2.154 5.228 1.00 97.06 117 LEU A CA 1
ATOM 891 C C . LEU A 1 117 ? -0.225 1.113 4.442 1.00 97.06 117 LEU A C 1
ATOM 893 O O . LEU A 1 117 ? -0.366 -0.028 4.878 1.00 97.06 117 LEU A O 1
ATOM 897 N N . VAL A 1 118 ? -0.698 1.473 3.248 1.00 96.62 118 VAL A N 1
ATOM 898 C CA . VAL A 1 118 ? -1.396 0.554 2.335 1.00 96.62 118 VAL A CA 1
ATOM 899 C C . VAL A 1 118 ? -0.494 -0.601 1.900 1.00 96.62 118 VAL A C 1
ATOM 901 O O . VAL A 1 118 ? -0.934 -1.753 1.927 1.00 96.62 118 VAL A O 1
ATOM 904 N N . ILE A 1 119 ? 0.766 -0.323 1.548 1.00 95.44 119 ILE A N 1
ATOM 905 C CA . ILE A 1 119 ? 1.754 -1.362 1.223 1.00 95.44 119 ILE A CA 1
ATOM 906 C C . ILE A 1 119 ? 1.945 -2.294 2.422 1.00 95.44 119 ILE A C 1
ATOM 908 O O . ILE A 1 119 ? 1.824 -3.506 2.253 1.00 95.44 119 ILE A O 1
ATOM 912 N N . LEU A 1 120 ? 2.174 -1.747 3.625 1.00 95.06 120 LEU A N 1
ATOM 913 C CA . LEU A 1 120 ? 2.373 -2.545 4.844 1.00 95.06 120 LEU A CA 1
ATOM 914 C C . LEU A 1 120 ? 1.191 -3.492 5.096 1.00 95.06 120 LEU A C 1
ATOM 916 O O . LEU A 1 120 ? 1.387 -4.662 5.430 1.00 95.06 120 LEU A O 1
ATOM 920 N N . TYR A 1 121 ? -0.037 -3.014 4.898 1.00 95.56 121 TYR A N 1
ATOM 921 C CA . TYR A 1 121 ? -1.235 -3.821 5.103 1.00 95.56 121 TYR A CA 1
ATOM 922 C C . TYR A 1 121 ? -1.449 -4.881 4.028 1.00 95.56 121 TYR A C 1
ATOM 924 O O . TYR A 1 121 ? -1.760 -6.021 4.373 1.00 95.56 121 TYR A O 1
ATOM 932 N N . LEU A 1 122 ? -1.323 -4.535 2.746 1.00 95.81 122 LEU A N 1
ATOM 933 C CA . LEU A 1 122 ? -1.778 -5.392 1.645 1.00 95.81 122 LEU A CA 1
ATOM 934 C C . LEU A 1 122 ? -0.695 -6.289 1.058 1.00 95.81 122 LEU A C 1
ATOM 936 O O . LEU A 1 122 ? -1.000 -7.366 0.541 1.00 95.81 122 LEU A O 1
ATOM 940 N N . ILE A 1 123 ? 0.557 -5.849 1.091 1.00 93.81 123 ILE A N 1
ATOM 941 C CA . ILE A 1 123 ? 1.641 -6.473 0.342 1.00 93.81 123 ILE A CA 1
ATOM 942 C C . ILE A 1 123 ? 2.578 -7.158 1.326 1.00 93.81 123 ILE A C 1
ATOM 944 O O . ILE A 1 123 ? 3.095 -6.549 2.257 1.00 93.81 123 ILE A O 1
ATOM 948 N N . HIS A 1 124 ? 2.807 -8.449 1.104 1.00 90.81 124 HIS A N 1
ATOM 949 C CA . HIS A 1 124 ? 3.801 -9.201 1.856 1.00 90.81 124 HIS A CA 1
ATOM 950 C C . HIS A 1 124 ? 5.202 -8.971 1.281 1.00 90.81 124 HIS A C 1
ATOM 952 O O . HIS A 1 124 ? 6.159 -8.777 2.025 1.00 90.81 124 HIS A O 1
ATOM 958 N N . ARG A 1 125 ? 5.337 -8.966 -0.054 1.00 89.69 125 ARG A N 1
ATOM 959 C CA . ARG A 1 125 ? 6.603 -8.650 -0.730 1.00 89.69 125 ARG A CA 1
ATOM 960 C C . ARG A 1 125 ? 6.382 -8.206 -2.172 1.00 89.69 125 ARG A C 1
ATOM 962 O O . ARG A 1 125 ? 5.445 -8.658 -2.825 1.00 89.69 125 ARG A O 1
ATOM 969 N N . ILE A 1 126 ? 7.290 -7.389 -2.693 1.00 89.62 126 ILE A N 1
ATOM 970 C CA . ILE A 1 126 ? 7.407 -7.111 -4.126 1.00 89.62 126 ILE A CA 1
ATOM 971 C C . ILE A 1 126 ? 8.716 -7.713 -4.623 1.00 89.62 126 ILE A C 1
ATOM 973 O O . ILE A 1 126 ? 9.761 -7.526 -4.007 1.00 89.62 126 ILE A O 1
ATOM 977 N N . TYR A 1 127 ? 8.650 -8.461 -5.718 1.00 88.31 127 TYR A N 1
ATOM 978 C CA . TYR A 1 127 ? 9.818 -9.004 -6.395 1.00 88.31 127 TYR A CA 1
ATOM 979 C C . TYR A 1 127 ? 10.055 -8.235 -7.688 1.00 88.31 127 TYR A C 1
ATOM 981 O O . TYR A 1 127 ? 9.129 -8.089 -8.491 1.00 88.31 127 TYR A O 1
ATOM 989 N N . VAL A 1 128 ? 11.300 -7.811 -7.888 1.00 88.31 128 VAL A N 1
ATOM 990 C CA . VAL A 1 128 ? 11.780 -7.259 -9.154 1.00 88.31 128 VAL A CA 1
ATOM 991 C C . VAL A 1 128 ? 12.591 -8.342 -9.860 1.00 88.31 128 VAL A C 1
ATOM 993 O O . VAL A 1 128 ? 13.607 -8.810 -9.347 1.00 88.31 128 VAL A O 1
ATOM 996 N N . GLY A 1 129 ? 12.091 -8.818 -10.993 1.00 86.12 129 GLY A N 1
ATOM 997 C CA . GLY A 1 129 ? 12.756 -9.801 -11.841 1.00 86.12 129 GLY A CA 1
ATOM 998 C C . GLY A 1 129 ? 13.867 -9.180 -12.688 1.00 86.12 129 GLY A C 1
ATOM 999 O O . GLY A 1 129 ? 14.149 -7.990 -12.582 1.00 86.12 129 GLY A O 1
ATOM 1000 N N . GLY A 1 130 ? 14.510 -9.991 -13.527 1.00 83.25 130 GLY A N 1
ATOM 1001 C CA . GLY A 1 130 ? 15.611 -9.515 -14.364 1.00 83.25 130 GLY A CA 1
ATOM 1002 C C . GLY A 1 130 ? 15.165 -8.687 -15.577 1.00 83.25 130 GLY A C 1
ATOM 1003 O O . GLY A 1 130 ? 14.027 -8.832 -16.032 1.00 83.25 130 GLY A O 1
ATOM 1004 N N . PRO A 1 131 ? 16.064 -7.872 -16.161 1.00 81.56 131 PRO A N 1
ATOM 1005 C CA . PRO A 1 131 ? 15.751 -6.960 -17.269 1.00 81.56 131 PRO A CA 1
ATOM 1006 C C . PRO A 1 131 ? 15.378 -7.687 -18.567 1.00 81.56 131 PRO A C 1
ATOM 1008 O O . PRO A 1 131 ? 14.779 -7.105 -19.467 1.00 81.56 131 PRO A O 1
ATOM 1011 N N . SER A 1 132 ? 15.718 -8.973 -18.674 1.00 84.50 132 SER A N 1
ATOM 1012 C CA . SER A 1 132 ? 15.371 -9.829 -19.810 1.00 84.50 132 SER A CA 1
ATOM 1013 C C . SER A 1 132 ? 13.919 -10.320 -19.793 1.00 84.50 132 SER A C 1
ATOM 1015 O O . SER A 1 132 ? 13.444 -10.839 -20.807 1.00 84.50 132 SER A O 1
ATOM 1017 N N . LEU A 1 133 ? 13.206 -10.173 -18.670 1.00 84.06 133 LEU A N 1
ATOM 1018 C CA . LEU A 1 133 ? 11.782 -10.483 -18.594 1.00 84.06 133 LEU A CA 1
ATOM 1019 C C . LEU A 1 133 ? 10.954 -9.407 -19.312 1.00 84.06 133 LEU A C 1
ATOM 1021 O O . LEU A 1 133 ? 11.334 -8.233 -19.312 1.00 84.06 133 LEU A O 1
ATOM 1025 N N . PRO A 1 134 ? 9.791 -9.771 -19.882 1.00 84.06 134 PRO A N 1
ATOM 1026 C CA . PRO A 1 134 ? 8.810 -8.796 -20.346 1.00 84.06 134 PRO A CA 1
ATOM 1027 C C . PRO A 1 134 ? 8.451 -7.787 -19.239 1.00 84.06 134 PRO A C 1
ATOM 1029 O O . PRO A 1 134 ? 8.371 -8.198 -18.079 1.00 84.06 134 PRO A O 1
ATOM 1032 N N . PRO A 1 135 ? 8.197 -6.501 -19.554 1.00 76.31 135 PRO A N 1
ATOM 1033 C CA . PRO A 1 135 ? 7.935 -5.469 -18.542 1.00 76.31 135 PRO A CA 1
ATOM 1034 C C . PRO A 1 135 ? 6.822 -5.824 -17.542 1.00 76.31 135 PRO A C 1
ATOM 1036 O O . PRO A 1 135 ? 6.940 -5.558 -16.351 1.00 76.31 135 PRO A O 1
ATOM 1039 N N . ASP A 1 136 ? 5.769 -6.501 -17.999 1.00 78.38 136 ASP A N 1
ATOM 1040 C CA . ASP A 1 136 ? 4.647 -6.976 -17.180 1.00 78.38 136 ASP A CA 1
ATOM 1041 C C . ASP A 1 136 ? 5.010 -8.122 -16.217 1.00 78.38 136 ASP A C 1
ATOM 1043 O O . ASP A 1 136 ? 4.252 -8.422 -15.296 1.00 78.38 136 ASP A O 1
ATOM 1047 N N . GLN A 1 137 ? 6.170 -8.750 -16.411 1.00 83.44 137 GLN A N 1
ATOM 1048 C CA . GLN A 1 137 ? 6.699 -9.849 -15.599 1.00 83.44 137 GLN A CA 1
ATOM 1049 C C . GLN A 1 137 ? 7.890 -9.428 -14.735 1.00 83.44 137 GLN A C 1
ATOM 1051 O O . GLN A 1 137 ? 8.336 -10.206 -13.891 1.00 83.44 137 GLN A O 1
ATOM 1056 N N . GLN A 1 138 ? 8.400 -8.209 -14.925 1.00 86.69 138 GLN A N 1
ATOM 1057 C CA . GLN A 1 138 ? 9.493 -7.674 -14.120 1.00 86.69 138 GLN A CA 1
ATOM 1058 C C . GLN A 1 138 ? 9.039 -7.331 -12.701 1.00 86.69 138 GLN A C 1
ATOM 1060 O O . GLN A 1 138 ? 9.850 -7.420 -11.791 1.00 86.69 138 GLN A O 1
ATOM 1065 N N . ILE A 1 139 ? 7.763 -7.004 -12.477 1.00 89.44 139 ILE A N 1
ATOM 1066 C CA . ILE A 1 139 ? 7.241 -6.698 -11.140 1.00 89.44 139 ILE A CA 1
ATOM 1067 C C . ILE A 1 139 ? 6.209 -7.746 -10.737 1.00 89.44 139 ILE A C 1
ATOM 1069 O O . ILE A 1 139 ? 5.138 -7.856 -11.339 1.00 89.44 139 ILE A O 1
ATOM 1073 N N . ARG A 1 140 ? 6.492 -8.474 -9.655 1.00 90.56 140 ARG A N 1
ATOM 1074 C CA . ARG A 1 140 ? 5.548 -9.421 -9.053 1.00 90.56 140 ARG A CA 1
ATOM 1075 C C . ARG A 1 140 ? 5.209 -9.010 -7.628 1.00 90.56 140 ARG A C 1
ATOM 1077 O O . ARG A 1 140 ? 6.070 -9.009 -6.753 1.00 90.56 140 ARG A O 1
ATOM 1084 N N . ILE A 1 141 ? 3.929 -8.745 -7.389 1.00 92.56 141 ILE A N 1
ATOM 1085 C CA . ILE A 1 141 ? 3.396 -8.453 -6.058 1.00 92.56 141 ILE A CA 1
ATOM 1086 C C . ILE A 1 141 ? 2.957 -9.770 -5.416 1.00 92.56 141 ILE A C 1
ATOM 1088 O O . ILE A 1 141 ? 2.141 -10.508 -5.967 1.00 92.56 141 ILE A O 1
ATOM 1092 N N . LEU A 1 142 ? 3.525 -10.080 -4.255 1.00 92.81 142 LEU A N 1
ATOM 1093 C CA . LEU A 1 142 ? 3.033 -11.117 -3.363 1.00 92.81 142 LEU A CA 1
ATOM 1094 C C . LEU A 1 142 ? 2.140 -10.450 -2.319 1.00 92.81 142 LEU A C 1
ATOM 1096 O O . LEU A 1 142 ? 2.622 -9.783 -1.401 1.00 92.81 142 LEU A O 1
ATOM 1100 N N . TRP A 1 143 ? 0.834 -10.621 -2.490 1.00 95.00 143 TRP A N 1
ATOM 1101 C CA . TRP A 1 143 ? -0.172 -10.117 -1.565 1.00 95.00 143 TRP A CA 1
ATOM 1102 C C . TRP A 1 143 ? -0.117 -10.851 -0.229 1.00 95.00 143 TRP A C 1
ATOM 1104 O O . TRP A 1 143 ? 0.208 -12.038 -0.170 1.00 95.00 143 TRP A O 1
ATOM 1114 N N . ARG A 1 144 ? -0.475 -10.143 0.841 1.00 92.94 144 ARG A N 1
ATOM 1115 C CA . ARG A 1 144 ? -0.572 -10.715 2.185 1.00 92.94 144 ARG A CA 1
ATOM 1116 C C . ARG A 1 144 ? -1.695 -11.738 2.287 1.00 92.94 144 ARG A C 1
ATOM 1118 O O . ARG A 1 144 ? -1.513 -12.781 2.905 1.00 92.94 144 ARG A O 1
ATOM 1125 N N . ILE A 1 145 ? -2.827 -11.464 1.641 1.00 93.69 145 ILE A N 1
ATOM 1126 C CA . ILE A 1 145 ? -3.888 -12.453 1.458 1.00 93.69 145 ILE A CA 1
ATOM 1127 C C . ILE A 1 145 ? -3.973 -12.860 -0.020 1.00 93.69 145 ILE A C 1
ATOM 1129 O O . ILE A 1 145 ? -3.918 -11.981 -0.883 1.00 93.69 145 ILE A O 1
ATOM 1133 N N . PRO A 1 146 ? -4.087 -14.166 -0.335 1.00 91.31 146 PRO A N 1
ATOM 1134 C CA . PRO A 1 146 ? -4.206 -14.636 -1.713 1.00 91.31 146 PRO A CA 1
ATOM 1135 C C . PRO A 1 146 ? -5.420 -14.062 -2.448 1.00 91.31 146 PRO A C 1
ATOM 1137 O O . PRO A 1 146 ? -6.416 -13.690 -1.825 1.00 91.31 146 PRO A O 1
ATOM 1140 N N . GLU A 1 147 ? -5.335 -14.035 -3.779 1.00 85.62 147 GLU A N 1
ATOM 1141 C CA . GLU A 1 147 ? -6.461 -13.653 -4.633 1.00 85.62 147 GLU A CA 1
ATOM 1142 C C . GLU A 1 147 ? -7.574 -14.707 -4.632 1.00 85.62 147 GLU A C 1
ATOM 1144 O O . GLU A 1 147 ? -7.277 -15.902 -4.561 1.00 85.62 147 GLU A O 1
ATOM 1149 N N . LEU A 1 148 ? -8.838 -14.253 -4.641 1.00 76.69 148 LEU A N 1
ATOM 1150 C CA . LEU A 1 148 ? -10.030 -15.110 -4.696 1.00 76.69 148 LEU A CA 1
ATOM 1151 C C . LEU A 1 148 ? -10.324 -15.615 -6.113 1.00 76.69 148 LEU A C 1
ATOM 1153 O O . LEU A 1 148 ? -10.095 -14.855 -7.080 1.00 76.69 148 LEU A O 1
#